Protein AF-A0A1X2FC64-F1 (afdb_monomer_lite)

pLDDT: mean 78.29, std 16.08, range [40.09, 93.38]

Radius of gyration: 17.04 Å; chains: 1; bounding box: 41×56×39 Å

Structure (mmCIF, N/CA/C/O backbone):
data_AF-A0A1X2FC64-F1
#
_entry.id   AF-A0A1X2FC64-F1
#
loop_
_atom_site.group_PDB
_atom_site.id
_atom_site.type_symbol
_atom_site.label_atom_id
_atom_site.label_alt_id
_atom_site.label_comp_id
_atom_site.label_asym_id
_atom_site.label_entity_id
_atom_site.label_seq_id
_atom_site.pdbx_PDB_ins_code
_atom_site.Cartn_x
_atom_site.Cartn_y
_atom_site.Cartn_z
_atom_site.occupancy
_atom_site.B_iso_or_equiv
_atom_site.auth_seq_id
_atom_site.auth_comp_id
_atom_site.auth_asym_id
_atom_site.auth_atom_id
_atom_site.pdbx_PDB_model_num
ATOM 1 N N . MET A 1 1 ? -20.699 -7.101 -11.962 1.00 44.00 1 MET A N 1
ATOM 2 C CA . MET A 1 1 ? -19.466 -7.124 -11.147 1.00 44.00 1 MET A CA 1
ATOM 3 C C . MET A 1 1 ? -19.806 -6.405 -9.855 1.00 44.00 1 MET A C 1
ATOM 5 O O . MET A 1 1 ? -20.139 -5.230 -9.964 1.00 44.00 1 MET A O 1
ATOM 9 N N . PRO A 1 2 ? -19.870 -7.059 -8.683 1.00 45.69 2 PRO A N 1
ATOM 10 C CA . PRO A 1 2 ? -20.062 -6.308 -7.448 1.00 45.69 2 PRO A CA 1
ATOM 11 C C . PRO A 1 2 ? -18.869 -5.359 -7.305 1.00 45.69 2 PRO A C 1
ATOM 13 O O . PRO A 1 2 ? -17.720 -5.794 -7.325 1.00 45.69 2 PRO A O 1
ATOM 16 N N . ALA A 1 3 ? -19.138 -4.057 -7.283 1.00 53.88 3 ALA A N 1
ATOM 17 C CA . ALA A 1 3 ? -18.114 -3.051 -7.071 1.00 53.88 3 ALA A CA 1
ATOM 18 C C . ALA A 1 3 ? -17.720 -3.117 -5.594 1.00 53.88 3 ALA A C 1
ATOM 20 O O . ALA A 1 3 ? -18.437 -2.603 -4.735 1.00 53.88 3 ALA A O 1
ATOM 21 N N . THR A 1 4 ? -16.623 -3.809 -5.285 1.00 64.62 4 THR A N 1
ATOM 22 C CA . THR A 1 4 ? -16.037 -3.767 -3.945 1.00 64.62 4 THR A CA 1
ATOM 23 C C . THR A 1 4 ? -15.739 -2.307 -3.624 1.00 64.62 4 THR A C 1
ATOM 25 O O . THR A 1 4 ? -14.934 -1.676 -4.309 1.00 64.62 4 THR A O 1
ATOM 28 N N . ARG A 1 5 ? -16.423 -1.744 -2.621 1.00 74.56 5 ARG A N 1
ATOM 29 C CA . ARG A 1 5 ? -16.160 -0.367 -2.195 1.00 74.56 5 ARG A CA 1
ATOM 30 C C . ARG A 1 5 ? -14.739 -0.297 -1.647 1.00 74.56 5 ARG A C 1
ATOM 32 O O . ARG A 1 5 ? -14.379 -1.060 -0.752 1.00 74.56 5 ARG A O 1
ATOM 39 N N . LEU A 1 6 ? -13.946 0.602 -2.218 1.00 82.69 6 LEU A N 1
ATOM 40 C CA . LEU A 1 6 ? -12.611 0.908 -1.728 1.00 82.69 6 LEU A CA 1
ATOM 41 C C . LEU A 1 6 ? -12.726 1.786 -0.483 1.00 82.69 6 LEU A C 1
ATOM 43 O O . LEU A 1 6 ? -13.660 2.575 -0.344 1.00 82.69 6 LEU A O 1
ATOM 47 N N . PHE A 1 7 ? -11.761 1.656 0.417 1.00 85.88 7 PHE A N 1
ATOM 48 C CA . PHE A 1 7 ? -11.638 2.554 1.550 1.00 85.88 7 PHE A CA 1
ATOM 49 C C . PHE A 1 7 ? -11.155 3.927 1.098 1.00 85.88 7 PHE A C 1
ATOM 51 O O . PHE A 1 7 ? -10.221 4.037 0.300 1.00 85.88 7 PHE A O 1
ATOM 58 N N . GLU A 1 8 ? -11.722 4.962 1.698 1.00 83.69 8 GLU A N 1
ATOM 59 C CA . GLU A 1 8 ? -11.294 6.345 1.530 1.00 83.69 8 GLU A CA 1
ATOM 60 C C . GLU A 1 8 ? -10.825 6.899 2.878 1.00 83.69 8 GLU A C 1
ATOM 62 O O . GLU A 1 8 ? -11.201 6.408 3.945 1.00 83.69 8 GLU A O 1
ATOM 67 N N . THR A 1 9 ? -9.955 7.903 2.832 1.00 83.25 9 THR A N 1
ATOM 68 C CA . THR A 1 9 ? -9.527 8.644 4.019 1.00 83.25 9 THR A CA 1
ATOM 69 C C . THR A 1 9 ? -9.316 10.106 3.660 1.00 83.25 9 THR A C 1
ATOM 71 O O . THR A 1 9 ? -8.823 10.421 2.574 1.00 83.25 9 THR A O 1
ATOM 74 N N . THR A 1 10 ? -9.691 10.986 4.582 1.00 81.12 10 THR A N 1
ATOM 75 C CA . THR A 1 10 ? -9.401 12.423 4.536 1.00 81.12 10 THR A CA 1
ATOM 76 C C . THR A 1 10 ? -8.062 12.760 5.191 1.00 81.12 10 THR A C 1
ATOM 78 O O . THR A 1 10 ? -7.572 13.877 5.032 1.00 81.12 10 THR A O 1
ATOM 81 N N . GLU A 1 11 ? -7.444 11.810 5.901 1.00 82.75 11 GLU A N 1
ATOM 82 C CA . GLU A 1 11 ? -6.135 12.010 6.518 1.00 82.75 11 GLU A C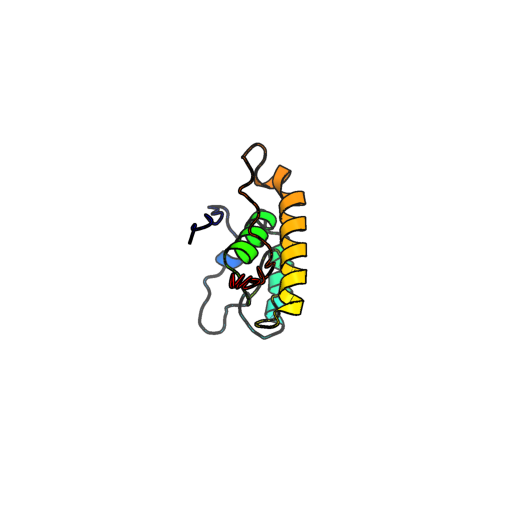A 1
ATOM 83 C C . GLU A 1 11 ? -5.036 12.176 5.457 1.00 82.75 11 GLU A C 1
ATOM 85 O O . GLU A 1 11 ? -5.057 11.507 4.413 1.00 82.75 11 GLU A O 1
ATOM 90 N N . PRO A 1 12 ? -4.036 13.036 5.716 1.00 82.38 12 PRO A N 1
ATOM 91 C CA . PRO A 1 12 ? -2.933 13.240 4.793 1.00 82.38 12 PRO A CA 1
ATOM 92 C C . PRO A 1 12 ? -2.135 11.944 4.620 1.00 82.38 12 PRO A C 1
ATOM 94 O O . PRO A 1 12 ? -1.555 11.402 5.562 1.00 82.38 12 PRO A O 1
ATOM 97 N N . ARG A 1 13 ? -2.077 11.452 3.381 1.00 87.69 13 ARG A N 1
ATOM 98 C CA . ARG A 1 13 ? -1.260 10.294 3.014 1.00 87.69 13 ARG A CA 1
ATOM 99 C C . ARG A 1 13 ? 0.059 10.772 2.419 1.00 87.69 13 ARG A C 1
ATOM 101 O O . ARG A 1 13 ? 0.041 11.683 1.589 1.00 87.69 13 ARG A O 1
ATOM 108 N N . PRO A 1 14 ? 1.190 10.120 2.728 1.00 86.94 14 PRO A N 1
ATOM 109 C CA . PRO A 1 14 ? 2.468 10.481 2.125 1.00 86.94 14 PRO A CA 1
ATOM 110 C C . PRO A 1 14 ? 2.441 10.426 0.591 1.00 86.94 14 PRO A C 1
ATOM 112 O O . PRO A 1 14 ? 3.069 11.249 -0.065 1.00 86.94 14 PRO A O 1
ATOM 115 N N . CYS A 1 15 ? 1.654 9.505 0.021 1.00 85.56 15 CYS A N 1
ATOM 116 C CA . CYS A 1 15 ? 1.492 9.368 -1.425 1.00 85.56 15 CYS A CA 1
ATOM 117 C C . CYS A 1 15 ? 0.661 10.463 -2.095 1.00 85.56 15 CYS A C 1
ATOM 119 O O . CYS A 1 15 ? 0.747 10.626 -3.306 1.00 85.56 15 CYS A O 1
ATOM 121 N N . THR A 1 16 ? -0.102 11.240 -1.327 1.00 83.25 16 THR A N 1
ATOM 122 C CA . THR A 1 16 ? -0.854 12.397 -1.835 1.00 83.25 16 THR A CA 1
ATOM 123 C C . THR A 1 16 ? -0.309 13.730 -1.337 1.00 83.25 16 THR A C 1
ATOM 125 O O . THR A 1 16 ? -0.798 14.775 -1.753 1.00 83.25 16 THR A O 1
ATOM 128 N N . ALA A 1 17 ? 0.685 13.711 -0.442 1.00 79.31 17 ALA A N 1
ATOM 129 C CA . ALA A 1 17 ? 1.298 14.912 0.118 1.00 79.31 17 ALA A CA 1
ATOM 130 C C . ALA A 1 17 ? 2.046 15.730 -0.946 1.00 79.31 17 ALA A C 1
ATOM 132 O O . ALA A 1 17 ? 2.090 16.956 -0.876 1.00 79.31 17 ALA A O 1
ATOM 133 N N . THR A 1 18 ? 2.603 15.062 -1.956 1.00 70.56 18 THR A N 1
ATOM 134 C CA . THR A 1 18 ? 3.222 15.705 -3.117 1.00 70.56 18 THR A CA 1
ATOM 135 C C . THR A 1 18 ? 2.345 15.453 -4.335 1.00 70.56 18 THR A C 1
ATOM 137 O O . THR A 1 18 ? 2.006 14.306 -4.615 1.00 70.56 18 THR A O 1
ATOM 140 N N . LYS A 1 19 ? 1.965 16.512 -5.062 1.00 68.00 19 LYS A N 1
ATOM 141 C CA . LYS A 1 19 ? 1.218 16.353 -6.315 1.00 68.00 19 LYS A CA 1
ATOM 142 C C . LYS A 1 19 ? 2.112 15.639 -7.339 1.00 68.00 19 LYS A C 1
ATOM 144 O O . LYS A 1 19 ? 3.176 16.180 -7.652 1.00 68.00 19 LYS A O 1
ATOM 149 N N . PRO A 1 20 ? 1.711 14.466 -7.860 1.00 66.12 20 PRO A N 1
ATOM 150 C CA . PRO A 1 20 ? 2.464 13.809 -8.915 1.00 66.12 20 PRO A CA 1
ATOM 151 C C . PRO A 1 20 ? 2.455 14.692 -10.167 1.00 66.12 20 PRO A C 1
ATOM 153 O O . PRO A 1 20 ? 1.428 15.255 -10.549 1.00 66.12 20 PRO A O 1
ATOM 156 N N . GLY A 1 21 ? 3.625 14.833 -10.782 1.00 64.00 21 GLY A N 1
ATOM 157 C CA . GLY A 1 21 ? 3.824 15.509 -12.060 1.00 64.00 21 GLY A CA 1
ATOM 158 C C . GLY A 1 21 ? 4.641 14.623 -13.004 1.00 64.00 21 GLY A C 1
ATOM 159 O O . GLY A 1 21 ? 5.197 13.615 -12.554 1.00 64.00 21 GLY A O 1
ATOM 160 N N . PRO A 1 22 ? 4.742 14.973 -14.298 1.00 61.28 22 PRO A N 1
ATOM 161 C CA . PRO A 1 22 ? 5.543 14.216 -15.256 1.00 61.28 22 PRO A CA 1
ATOM 162 C C . PRO A 1 22 ? 6.983 14.057 -14.744 1.00 61.28 22 PRO A C 1
ATOM 164 O O . PRO A 1 22 ? 7.684 15.045 -14.545 1.00 61.28 22 PRO A O 1
ATOM 167 N N . GLY A 1 23 ? 7.409 12.819 -14.477 1.00 65.25 23 GLY A N 1
ATOM 168 C CA . GLY A 1 23 ? 8.757 12.512 -13.979 1.00 65.25 23 GLY A CA 1
ATOM 169 C C . GLY A 1 23 ? 9.006 12.750 -12.481 1.00 65.25 23 GLY A C 1
ATOM 170 O O . GLY A 1 23 ? 10.135 12.571 -12.038 1.00 65.25 23 GLY A O 1
ATOM 171 N N . ASN A 1 24 ? 7.990 13.114 -11.690 1.00 71.25 24 ASN A N 1
ATOM 172 C CA . ASN A 1 24 ? 8.112 13.329 -10.239 1.00 71.25 24 ASN A CA 1
ATOM 173 C C . ASN A 1 24 ? 7.117 12.482 -9.424 1.00 71.25 24 ASN A C 1
ATOM 175 O O . ASN A 1 24 ? 6.686 12.882 -8.345 1.00 71.25 24 ASN A O 1
ATOM 179 N N . ASP A 1 25 ? 6.707 11.327 -9.952 1.00 82.31 25 ASP A N 1
ATOM 180 C CA . ASP A 1 25 ? 5.864 10.378 -9.224 1.00 82.31 25 ASP A CA 1
ATOM 181 C C . ASP A 1 25 ? 6.699 9.197 -8.699 1.00 82.31 25 ASP A C 1
ATOM 183 O O . ASP A 1 25 ? 6.819 8.168 -9.373 1.00 82.31 25 ASP A O 1
ATOM 187 N N . PRO A 1 26 ? 7.287 9.302 -7.493 1.00 83.62 26 PRO A N 1
ATOM 188 C CA . PRO A 1 26 ? 8.113 8.234 -6.937 1.00 83.62 26 PRO A CA 1
ATOM 189 C C . PRO A 1 26 ? 7.302 6.983 -6.565 1.00 83.62 26 PRO A C 1
ATOM 191 O O . PRO A 1 26 ? 7.887 5.945 -6.259 1.00 83.62 26 PRO A O 1
ATOM 194 N N . TRP A 1 27 ? 5.967 7.056 -6.566 1.00 86.38 27 TRP A N 1
ATOM 195 C CA . TRP A 1 27 ? 5.086 5.950 -6.190 1.00 86.38 27 TRP A CA 1
ATOM 196 C C . TRP A 1 27 ? 4.837 4.998 -7.354 1.00 86.38 27 TRP A C 1
ATOM 198 O O . TRP A 1 27 ? 4.639 3.810 -7.112 1.00 86.38 27 TRP A O 1
ATOM 208 N N . PHE A 1 28 ? 4.896 5.497 -8.591 1.00 86.31 28 PHE A N 1
ATOM 209 C CA . PHE A 1 28 ? 4.688 4.722 -9.821 1.00 86.31 28 PHE A CA 1
ATOM 210 C C . PHE A 1 28 ? 5.915 4.676 -10.745 1.00 86.31 28 PHE A C 1
ATOM 212 O O . PHE A 1 28 ? 5.853 4.091 -11.825 1.00 86.31 28 PHE A O 1
ATOM 219 N N . SER A 1 29 ? 7.046 5.247 -10.326 1.00 81.81 29 SER A N 1
ATOM 220 C CA .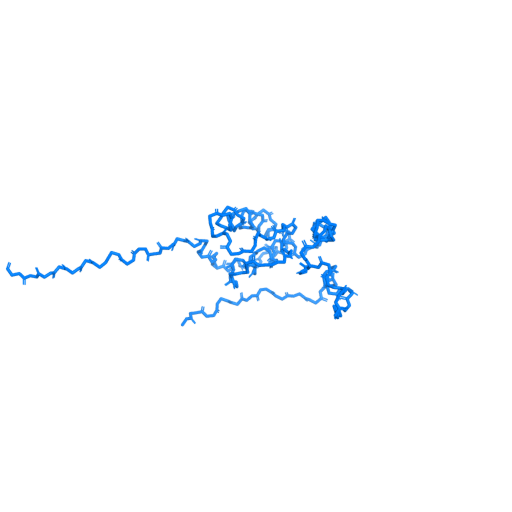 SER A 1 29 ? 8.290 5.193 -11.096 1.00 81.81 29 SER A CA 1
ATOM 221 C C . SER A 1 29 ? 8.935 3.799 -11.097 1.00 81.81 29 SER A C 1
ATOM 223 O O . SER A 1 29 ? 8.807 3.014 -10.154 1.00 81.81 29 SER A O 1
ATOM 225 N N . ASN A 1 30 ? 9.674 3.498 -12.168 1.00 79.50 30 ASN A N 1
ATOM 226 C CA . ASN A 1 30 ? 10.395 2.229 -12.345 1.00 79.50 30 ASN A CA 1
ATOM 227 C C . ASN A 1 30 ? 11.818 2.232 -11.758 1.00 79.50 30 ASN A C 1
ATOM 229 O O . ASN A 1 30 ? 12.492 1.201 -11.771 1.00 79.50 30 ASN A O 1
ATOM 233 N N . ASP A 1 31 ? 12.287 3.373 -11.258 1.00 82.50 31 ASP A N 1
ATOM 234 C CA . ASP A 1 31 ? 13.616 3.546 -10.681 1.00 82.50 31 ASP A CA 1
ATOM 235 C C . ASP A 1 31 ? 13.641 3.208 -9.174 1.00 82.50 31 ASP A C 1
ATOM 237 O O . ASP A 1 31 ? 12.655 2.762 -8.582 1.00 82.50 31 ASP A O 1
ATOM 241 N N . ARG A 1 32 ? 14.791 3.417 -8.518 1.00 81.31 32 ARG A N 1
ATOM 242 C CA . ARG A 1 32 ? 14.950 3.137 -7.078 1.00 81.31 32 ARG A CA 1
ATOM 243 C C . ARG A 1 32 ? 14.135 4.075 -6.178 1.00 81.31 32 ARG A C 1
ATOM 245 O O . ARG A 1 32 ? 14.019 3.802 -4.980 1.00 81.31 32 ARG A O 1
ATOM 252 N N . SER A 1 33 ? 13.542 5.148 -6.711 1.00 84.12 33 SER A N 1
ATOM 253 C CA . SER A 1 33 ? 12.657 6.035 -5.946 1.00 84.12 33 SER A CA 1
ATOM 254 C C . SER A 1 33 ? 11.485 5.282 -5.300 1.00 84.12 33 SER A C 1
ATOM 256 O O . SER A 1 33 ? 11.143 5.574 -4.151 1.00 84.12 33 SER A O 1
ATOM 258 N N . ARG A 1 34 ? 10.975 4.222 -5.945 1.00 86.75 34 ARG A N 1
ATOM 259 C CA . ARG A 1 34 ? 9.878 3.388 -5.422 1.00 86.75 34 ARG A CA 1
ATOM 260 C C . ARG A 1 34 ? 10.218 2.660 -4.122 1.00 86.75 34 ARG A C 1
ATOM 262 O O . ARG A 1 34 ? 9.357 2.471 -3.270 1.00 86.75 34 ARG A O 1
ATOM 269 N N . GLU A 1 35 ? 11.482 2.294 -3.907 1.00 88.44 35 GLU A N 1
ATOM 270 C CA . GLU A 1 35 ? 11.925 1.655 -2.657 1.00 88.44 35 GLU A CA 1
ATOM 271 C C . GLU A 1 35 ? 11.967 2.653 -1.496 1.00 88.44 35 GLU A C 1
ATOM 273 O O . GLU A 1 35 ? 11.725 2.302 -0.336 1.00 88.44 35 GLU A O 1
ATOM 278 N N . ARG A 1 36 ? 12.291 3.917 -1.794 1.00 88.56 36 ARG A N 1
ATOM 279 C CA . ARG A 1 36 ? 12.197 5.010 -0.822 1.00 88.56 36 ARG A CA 1
ATOM 280 C C . ARG A 1 36 ? 10.730 5.324 -0.536 1.00 88.56 36 ARG A C 1
ATOM 282 O O . ARG A 1 36 ? 10.361 5.416 0.631 1.00 88.56 36 ARG A O 1
ATOM 289 N N . ALA A 1 37 ? 9.897 5.401 -1.570 1.00 90.06 37 ALA A N 1
ATOM 290 C CA . ALA A 1 37 ? 8.459 5.596 -1.438 1.00 90.06 37 ALA A CA 1
ATOM 291 C C . ALA A 1 37 ? 7.811 4.482 -0.596 1.00 90.06 37 ALA A C 1
ATOM 293 O O . ALA A 1 37 ? 7.055 4.775 0.323 1.00 90.06 37 ALA A O 1
ATOM 294 N N . ALA A 1 38 ? 8.187 3.215 -0.796 1.00 91.44 38 ALA A N 1
ATOM 295 C CA . ALA A 1 38 ? 7.715 2.093 0.019 1.00 91.44 38 ALA A CA 1
ATOM 296 C C . ALA A 1 38 ? 8.083 2.230 1.501 1.00 91.44 38 ALA A C 1
ATOM 298 O O . ALA A 1 38 ? 7.252 1.963 2.367 1.00 91.44 38 ALA A O 1
ATOM 299 N N . ARG A 1 39 ? 9.295 2.705 1.813 1.00 91.56 39 ARG A N 1
ATOM 300 C CA . ARG A 1 39 ? 9.694 3.004 3.199 1.00 91.56 39 ARG A CA 1
ATOM 301 C C . ARG A 1 39 ? 8.854 4.119 3.814 1.00 91.56 39 ARG A C 1
ATOM 303 O O . ARG A 1 39 ? 8.443 3.988 4.958 1.00 91.56 39 ARG A O 1
ATOM 310 N N . ILE A 1 40 ? 8.559 5.168 3.052 1.00 90.75 40 ILE A N 1
ATOM 311 C CA . ILE A 1 40 ? 7.686 6.260 3.503 1.00 90.75 40 ILE A CA 1
ATOM 312 C C . ILE A 1 40 ? 6.242 5.759 3.668 1.00 90.75 40 ILE A C 1
ATOM 314 O O . ILE A 1 40 ? 5.581 6.084 4.644 1.00 90.75 40 ILE A O 1
ATOM 318 N N . CYS A 1 41 ? 5.750 4.910 2.766 1.00 92.06 41 CYS A N 1
ATOM 319 C CA . CYS A 1 41 ? 4.413 4.318 2.847 1.00 92.06 41 CYS A CA 1
ATOM 320 C C . CYS A 1 41 ? 4.193 3.567 4.170 1.00 92.06 41 CYS A C 1
ATOM 322 O O . CYS A 1 41 ? 3.093 3.598 4.719 1.00 92.06 41 CYS A O 1
ATOM 324 N N . LYS A 1 42 ? 5.250 2.943 4.714 1.00 91.19 42 LYS A N 1
ATOM 325 C CA . LYS A 1 42 ? 5.197 2.198 5.979 1.00 91.19 42 LYS A CA 1
ATOM 326 C C . LYS A 1 42 ? 4.832 3.046 7.198 1.00 91.19 42 LYS A C 1
ATOM 328 O O . LYS A 1 42 ? 4.382 2.486 8.190 1.00 91.19 42 LYS A O 1
ATOM 333 N N . THR A 1 43 ? 4.998 4.367 7.133 1.00 89.94 43 THR A N 1
ATOM 334 C CA . THR A 1 43 ? 4.625 5.279 8.226 1.00 89.94 43 THR A CA 1
ATOM 335 C C . THR A 1 43 ? 3.174 5.756 8.135 1.00 89.94 43 THR A C 1
ATOM 337 O O . THR A 1 43 ? 2.709 6.476 9.015 1.00 89.94 43 THR A O 1
ATOM 340 N N . CYS A 1 44 ? 2.441 5.375 7.084 1.00 90.62 44 CYS A N 1
ATOM 341 C CA . CYS A 1 44 ? 1.077 5.836 6.867 1.00 90.62 44 CYS A CA 1
ATOM 342 C C . CYS A 1 44 ? 0.088 5.143 7.827 1.00 90.62 44 CYS A C 1
ATOM 344 O O . CYS A 1 44 ? 0.067 3.913 7.891 1.00 90.62 44 CYS A O 1
ATOM 346 N N . PRO A 1 45 ? -0.804 5.885 8.511 1.00 89.00 45 PRO A N 1
ATOM 347 C CA . PRO A 1 45 ? -1.840 5.285 9.358 1.00 89.00 45 PRO A CA 1
ATOM 348 C C . PRO A 1 45 ? -2.911 4.519 8.559 1.00 89.00 45 PRO A C 1
ATOM 350 O O . PRO A 1 45 ? -3.650 3.726 9.133 1.00 89.00 45 PRO A O 1
ATOM 353 N N . PHE A 1 46 ? -2.976 4.722 7.239 1.00 90.56 46 PHE A N 1
ATOM 354 C CA . PHE A 1 46 ? -3.911 4.083 6.304 1.00 90.56 46 PHE A CA 1
ATOM 355 C C . PHE A 1 46 ? -3.316 2.836 5.616 1.00 90.56 46 PHE A C 1
ATOM 357 O O . PHE A 1 46 ? -3.777 2.413 4.556 1.00 90.56 46 PHE A O 1
ATOM 364 N N . ILE A 1 47 ? -2.235 2.269 6.154 1.00 92.81 47 ILE A N 1
ATOM 365 C CA . ILE A 1 47 ? -1.456 1.239 5.461 1.00 92.81 47 ILE A CA 1
ATOM 366 C C . ILE A 1 47 ? -2.232 -0.066 5.240 1.00 92.81 47 ILE A C 1
ATOM 368 O O . ILE A 1 47 ? -2.151 -0.635 4.150 1.00 92.81 47 ILE A O 1
ATOM 372 N N . GLY A 1 48 ? -3.026 -0.508 6.218 1.00 90.88 48 GLY A N 1
ATOM 373 C CA . GLY A 1 48 ? -3.844 -1.714 6.114 1.00 90.88 48 GLY A CA 1
ATOM 374 C C . GLY A 1 48 ? -4.951 -1.542 5.078 1.00 90.88 48 GLY A C 1
ATOM 375 O O . GLY A 1 48 ? -5.047 -2.321 4.129 1.00 90.88 48 GLY A O 1
ATOM 376 N N . ARG A 1 49 ? -5.758 -0.483 5.206 1.00 91.44 49 ARG A N 1
ATOM 377 C CA . ARG A 1 49 ? -6.829 -0.157 4.243 1.00 91.44 49 ARG A CA 1
ATOM 378 C C . ARG A 1 49 ? -6.296 0.079 2.823 1.00 91.44 49 ARG A C 1
ATOM 380 O O . ARG A 1 49 ? -6.943 -0.299 1.848 1.00 91.44 49 ARG A O 1
ATOM 387 N N . CYS A 1 50 ? -5.094 0.643 2.684 1.00 92.00 50 CYS A N 1
ATOM 388 C CA . CYS A 1 50 ? -4.419 0.786 1.393 1.00 92.00 50 CYS A CA 1
ATOM 389 C C . CYS A 1 50 ? -4.066 -0.569 0.764 1.00 92.00 50 CYS A C 1
ATOM 391 O O . CYS A 1 50 ? -4.278 -0.746 -0.436 1.00 92.00 50 CYS A O 1
ATOM 393 N N . GLY A 1 51 ? -3.568 -1.519 1.562 1.00 91.19 51 GLY A N 1
ATOM 394 C CA . GLY A 1 51 ? -3.301 -2.888 1.119 1.00 91.19 51 GLY A CA 1
ATOM 395 C C . GLY A 1 51 ? -4.564 -3.584 0.615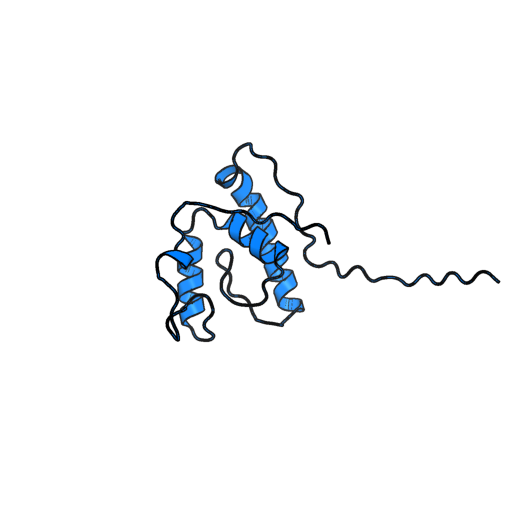 1.00 91.19 51 GLY A C 1
ATOM 396 O O . GLY A 1 51 ? -4.571 -4.110 -0.497 1.00 91.19 51 GLY A O 1
ATOM 397 N N . TYR A 1 52 ? -5.666 -3.481 1.363 1.00 90.38 52 TYR A N 1
ATOM 398 C CA . TYR A 1 52 ? -6.975 -3.976 0.925 1.00 90.38 52 TYR A CA 1
ATOM 399 C C . TYR A 1 52 ? -7.392 -3.377 -0.427 1.00 90.38 52 TYR A C 1
ATOM 401 O O . TYR A 1 52 ? -7.786 -4.106 -1.338 1.00 90.38 52 TYR A O 1
ATOM 409 N N . ASN A 1 53 ? -7.258 -2.055 -0.592 1.00 90.44 53 ASN A N 1
ATOM 410 C CA . ASN A 1 53 ? -7.610 -1.384 -1.843 1.00 90.44 53 ASN A CA 1
ATOM 411 C C . ASN A 1 53 ? -6.777 -1.883 -3.028 1.00 90.44 53 ASN A C 1
ATOM 413 O O . ASN A 1 53 ? -7.310 -2.022 -4.129 1.00 90.44 53 ASN A O 1
ATOM 417 N N . ALA A 1 54 ? -5.491 -2.173 -2.818 1.00 91.44 54 ALA A N 1
ATOM 418 C CA . ALA A 1 54 ? -4.624 -2.719 -3.857 1.00 91.44 54 ALA A CA 1
ATOM 419 C C . ALA A 1 54 ? -5.102 -4.098 -4.335 1.00 91.44 54 ALA A C 1
ATOM 421 O O . ALA A 1 54 ? -5.144 -4.351 -5.538 1.00 91.44 54 ALA A O 1
ATOM 422 N N . VAL A 1 55 ? -5.524 -4.964 -3.407 1.00 89.88 55 VAL A N 1
ATOM 423 C CA . VAL A 1 55 ? -6.069 -6.291 -3.738 1.00 89.88 55 VAL A CA 1
ATOM 424 C C . VAL A 1 55 ? -7.431 -6.157 -4.424 1.00 89.88 55 VAL A C 1
ATOM 426 O O . VAL A 1 55 ? -7.660 -6.759 -5.472 1.00 89.88 55 VAL A O 1
ATOM 429 N N . ALA A 1 56 ? -8.322 -5.318 -3.887 1.00 88.00 56 ALA A N 1
ATOM 430 C CA . ALA A 1 56 ? -9.664 -5.101 -4.430 1.00 88.00 56 ALA A CA 1
ATOM 431 C C . ALA A 1 56 ? -9.646 -4.498 -5.846 1.00 88.00 56 ALA A C 1
ATOM 433 O O . ALA A 1 56 ? -10.444 -4.893 -6.695 1.00 88.00 56 ALA A O 1
ATOM 434 N N . SER A 1 57 ? -8.722 -3.571 -6.116 1.00 86.81 57 SER A N 1
ATOM 435 C CA . SER A 1 57 ? -8.542 -2.947 -7.437 1.00 86.81 57 SER A CA 1
ATOM 436 C C . SER A 1 57 ? -7.657 -3.755 -8.390 1.00 86.81 57 SER A C 1
ATOM 438 O O . SER A 1 57 ? -7.542 -3.386 -9.558 1.00 86.81 57 SER A O 1
ATOM 440 N N . ARG A 1 58 ? -7.049 -4.854 -7.920 1.00 87.06 58 ARG A N 1
ATOM 441 C CA . ARG A 1 58 ? -6.048 -5.641 -8.659 1.00 87.06 58 ARG A CA 1
ATOM 442 C C . ARG A 1 58 ? -4.900 -4.783 -9.186 1.00 87.06 58 ARG A C 1
ATOM 444 O O . ARG A 1 58 ? -4.498 -4.900 -10.343 1.00 87.06 58 ARG A O 1
ATOM 451 N N . ALA A 1 59 ? -4.369 -3.913 -8.332 1.00 89.31 59 ALA A N 1
ATOM 452 C CA . ALA A 1 59 ? -3.211 -3.106 -8.679 1.00 89.31 59 ALA A CA 1
ATOM 453 C C . ALA A 1 59 ? -2.036 -4.020 -9.058 1.00 89.31 59 ALA A C 1
ATOM 455 O O . ALA A 1 59 ? -1.726 -4.962 -8.330 1.00 89.31 59 ALA A O 1
ATOM 456 N N . THR A 1 60 ? -1.387 -3.757 -10.191 1.00 90.69 60 THR A N 1
ATOM 457 C CA . THR A 1 60 ? -0.198 -4.503 -10.642 1.00 90.69 60 THR A CA 1
ATOM 458 C C . THR A 1 60 ? 1.077 -3.666 -10.577 1.00 90.69 60 THR A C 1
ATOM 460 O O . THR A 1 60 ? 2.173 -4.214 -10.623 1.00 90.69 60 THR A O 1
ATOM 463 N N . HIS A 1 61 ? 0.948 -2.347 -10.415 1.00 89.94 61 HIS A N 1
ATOM 464 C CA . HIS A 1 61 ? 2.048 -1.388 -10.454 1.00 89.94 61 HIS A CA 1
ATOM 465 C C . HIS A 1 61 ? 1.997 -0.410 -9.276 1.00 89.94 61 HIS A C 1
ATOM 467 O O . HIS A 1 61 ? 0.945 -0.170 -8.678 1.00 89.94 61 HIS A O 1
ATOM 473 N N . GLY A 1 62 ? 3.154 0.183 -8.990 1.00 90.12 62 GLY A N 1
ATOM 474 C CA . GLY A 1 62 ? 3.331 1.217 -7.979 1.00 90.12 62 GLY A CA 1
ATOM 475 C C . GLY A 1 62 ? 3.613 0.685 -6.575 1.00 90.12 62 GLY A C 1
ATOM 476 O O . GLY A 1 62 ? 4.019 -0.463 -6.385 1.00 90.12 62 GLY A O 1
ATOM 477 N N . VAL A 1 63 ? 3.430 1.545 -5.578 1.00 92.56 63 VAL A N 1
ATOM 478 C CA . VAL A 1 63 ? 3.678 1.240 -4.166 1.00 92.56 63 VAL A CA 1
ATOM 479 C C . VAL A 1 63 ? 2.366 1.254 -3.395 1.00 92.56 63 VAL A C 1
ATOM 481 O O . VAL A 1 63 ? 1.708 2.288 -3.308 1.00 92.56 63 VAL A O 1
ATOM 484 N N . TRP A 1 64 ? 2.028 0.126 -2.772 1.00 93.38 64 TRP A N 1
ATOM 485 C CA . TRP A 1 64 ? 0.803 -0.031 -1.986 1.00 93.38 64 TRP A CA 1
ATOM 486 C C . TRP A 1 64 ? 1.095 -0.738 -0.670 1.00 93.38 64 TRP A C 1
ATOM 488 O O . TRP A 1 64 ? 1.874 -1.687 -0.642 1.00 93.38 64 TRP A O 1
ATOM 498 N N . GLY A 1 65 ? 0.497 -0.274 0.430 1.00 92.56 65 GLY A N 1
ATOM 499 C CA . GLY A 1 65 ? 0.652 -0.905 1.749 1.00 92.56 65 GLY A CA 1
ATOM 500 C C . GLY A 1 65 ? 2.105 -1.049 2.239 1.00 92.56 65 GLY A C 1
ATOM 501 O O . GLY A 1 65 ? 2.392 -1.879 3.095 1.00 92.56 65 GLY A O 1
ATOM 502 N N . GLY A 1 66 ? 3.052 -0.271 1.703 1.00 92.50 66 GLY A N 1
ATOM 503 C CA . GLY A 1 66 ? 4.482 -0.420 2.005 1.00 92.50 66 GLY A CA 1
ATOM 504 C C . GLY A 1 66 ? 5.232 -1.442 1.151 1.00 92.50 66 GLY A C 1
ATOM 505 O O . GLY A 1 66 ? 6.396 -1.725 1.447 1.00 92.50 66 GLY A O 1
ATOM 506 N N . VAL A 1 67 ? 4.603 -1.970 0.099 1.00 92.75 67 VAL A N 1
ATOM 507 C CA . VAL A 1 67 ? 5.162 -2.969 -0.818 1.00 92.75 67 VAL A CA 1
ATOM 508 C C . VAL A 1 67 ? 5.263 -2.399 -2.232 1.00 92.75 67 VAL A C 1
ATOM 510 O O . VAL A 1 67 ? 4.354 -1.724 -2.713 1.00 92.75 67 VAL A O 1
ATOM 513 N N . VAL A 1 68 ? 6.385 -2.674 -2.899 1.00 92.25 68 VAL A N 1
ATOM 514 C CA . VAL A 1 68 ? 6.599 -2.337 -4.312 1.00 92.25 68 VAL A CA 1
ATOM 515 C C . VAL A 1 68 ? 6.018 -3.445 -5.176 1.00 92.25 68 VAL A C 1
ATOM 517 O O . VAL A 1 68 ? 6.372 -4.614 -5.012 1.00 92.25 68 VAL A O 1
ATOM 520 N N . PHE A 1 69 ? 5.166 -3.078 -6.123 1.00 91.94 69 PHE A N 1
ATOM 521 C CA . PHE A 1 69 ? 4.547 -4.035 -7.019 1.00 91.94 69 PHE A CA 1
ATOM 522 C C . PHE A 1 69 ? 5.466 -4.384 -8.203 1.00 91.94 69 PHE A C 1
ATOM 524 O O . PHE A 1 69 ? 6.134 -3.506 -8.755 1.00 91.94 69 PHE A O 1
ATOM 531 N N . PRO A 1 70 ? 5.519 -5.665 -8.612 1.00 87.56 70 PRO A N 1
ATOM 532 C CA . PRO A 1 70 ? 6.453 -6.163 -9.617 1.00 87.56 70 PRO A CA 1
ATOM 533 C C . PRO A 1 70 ? 5.992 -5.961 -11.071 1.00 87.56 70 PRO A C 1
ATOM 535 O O . PRO A 1 70 ? 6.665 -6.470 -11.972 1.00 87.56 70 PRO A O 1
ATOM 538 N N . GLY A 1 71 ? 4.870 -5.275 -11.311 1.00 86.06 71 GLY A N 1
ATOM 539 C CA . GLY A 1 71 ? 4.217 -5.209 -12.618 1.00 86.06 71 GLY A CA 1
ATOM 540 C C . GLY A 1 71 ? 3.390 -6.464 -12.892 1.00 86.06 71 GLY A C 1
ATOM 541 O O . GLY A 1 71 ? 2.892 -7.111 -11.971 1.00 86.06 71 GLY A O 1
ATOM 542 N N . ASP A 1 72 ? 3.315 -6.875 -14.155 1.00 82.31 72 ASP A N 1
ATOM 543 C CA . ASP A 1 72 ? 2.443 -7.964 -14.633 1.00 82.31 72 ASP A CA 1
ATOM 544 C C . ASP A 1 72 ? 2.912 -9.391 -14.265 1.00 82.31 72 ASP A C 1
ATOM 546 O O . ASP A 1 72 ? 2.541 -10.388 -14.890 1.00 82.31 72 ASP A O 1
ATOM 550 N N . LYS A 1 73 ? 3.729 -9.534 -13.216 1.00 82.75 73 LYS A N 1
ATOM 551 C CA . LYS A 1 73 ? 4.224 -10.828 -12.727 1.00 82.75 73 LYS A CA 1
ATOM 552 C C . LYS A 1 73 ? 3.205 -11.478 -11.791 1.00 82.75 73 LYS A C 1
ATOM 554 O O .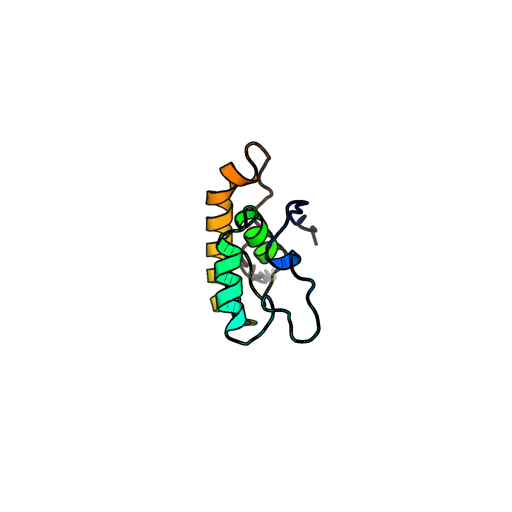 LYS A 1 73 ? 3.374 -11.451 -10.572 1.00 82.75 73 LYS A O 1
ATOM 559 N N . ALA A 1 74 ? 2.181 -12.112 -12.364 1.00 81.06 74 ALA A N 1
ATOM 560 C CA . ALA A 1 74 ? 1.055 -12.714 -11.636 1.00 81.06 74 ALA A CA 1
ATOM 561 C C . ALA A 1 74 ? 1.465 -13.576 -10.422 1.00 81.06 74 ALA A C 1
ATOM 563 O O . ALA A 1 74 ? 0.973 -13.363 -9.320 1.00 81.06 74 ALA A O 1
ATOM 564 N N . ALA A 1 75 ? 2.432 -14.489 -10.575 1.00 81.31 75 ALA A N 1
ATOM 565 C CA . ALA A 1 75 ? 2.866 -15.360 -9.475 1.00 81.31 75 ALA A CA 1
ATOM 566 C C . ALA A 1 75 ? 3.501 -14.602 -8.289 1.00 81.31 75 ALA A C 1
ATOM 568 O O . ALA A 1 75 ? 3.421 -15.053 -7.147 1.00 81.31 75 ALA A O 1
ATOM 569 N N . ALA A 1 76 ? 4.147 -13.462 -8.550 1.00 85.94 76 ALA A N 1
ATOM 570 C CA . ALA A 1 76 ? 4.688 -12.602 -7.502 1.00 85.94 76 ALA A CA 1
ATOM 571 C C . ALA A 1 76 ? 3.587 -11.736 -6.868 1.00 85.94 76 ALA A C 1
ATOM 573 O O . ALA A 1 76 ? 3.616 -11.514 -5.659 1.00 85.94 76 ALA A O 1
ATOM 574 N N . LEU A 1 77 ? 2.602 -11.303 -7.663 1.00 87.69 77 LEU A N 1
ATOM 575 C CA . LEU A 1 77 ? 1.451 -10.533 -7.191 1.00 87.69 77 LEU A CA 1
ATOM 576 C C . LEU A 1 77 ? 0.595 -11.314 -6.193 1.00 87.69 77 LEU A C 1
ATOM 578 O O . LEU A 1 77 ? 0.238 -10.746 -5.171 1.00 87.69 77 LEU A O 1
ATOM 582 N N . GLU A 1 78 ? 0.335 -12.605 -6.419 1.00 87.38 78 GLU A N 1
ATOM 583 C CA . GLU A 1 78 ? -0.458 -13.422 -5.479 1.00 87.38 78 GLU A CA 1
ATOM 584 C C . GLU A 1 78 ? 0.131 -13.420 -4.063 1.00 87.38 78 GLU A C 1
ATOM 586 O O . GLU A 1 78 ? -0.580 -13.233 -3.076 1.00 87.38 78 GLU A O 1
ATOM 591 N N . LYS A 1 79 ? 1.457 -13.569 -3.960 1.00 89.06 79 LYS A N 1
ATOM 592 C CA . LYS A 1 79 ? 2.161 -13.538 -2.671 1.00 89.06 79 LYS A CA 1
ATOM 593 C C . LYS A 1 79 ? 2.058 -12.166 -2.010 1.00 89.06 79 LYS A C 1
ATOM 595 O O . LYS A 1 79 ? 1.882 -12.081 -0.799 1.00 89.06 79 LYS A O 1
ATOM 600 N N . ILE A 1 80 ? 2.151 -11.102 -2.807 1.00 91.75 80 ILE A N 1
ATOM 601 C CA . ILE A 1 80 ? 2.011 -9.725 -2.327 1.00 91.75 80 ILE A CA 1
ATOM 602 C C . ILE A 1 80 ? 0.580 -9.469 -1.854 1.00 91.75 80 ILE A C 1
ATOM 604 O O . ILE A 1 80 ? 0.396 -8.887 -0.791 1.00 91.75 80 ILE A O 1
ATOM 608 N N . TYR A 1 81 ? -0.432 -9.927 -2.589 1.00 90.50 81 TYR A N 1
ATOM 609 C CA . TYR A 1 81 ? -1.826 -9.780 -2.184 1.00 90.50 81 TYR A CA 1
ATOM 610 C C . TYR A 1 81 ? -2.114 -10.500 -0.873 1.00 90.50 81 TYR A C 1
ATOM 612 O O . TYR A 1 81 ? -2.694 -9.883 0.014 1.00 90.50 81 TYR A O 1
ATOM 620 N N . ALA A 1 82 ? -1.655 -11.744 -0.713 1.00 89.81 82 ALA A N 1
ATOM 621 C CA . ALA A 1 82 ? -1.783 -12.465 0.553 1.00 89.81 82 ALA A CA 1
ATOM 622 C C . ALA A 1 82 ? -1.151 -11.674 1.713 1.00 89.81 82 ALA A C 1
ATOM 624 O O . ALA A 1 82 ? -1.829 -11.375 2.691 1.00 89.81 82 ALA A O 1
ATOM 625 N N . GLN A 1 83 ? 0.092 -11.208 1.536 1.00 92.25 83 GLN A N 1
ATOM 626 C CA . GLN A 1 83 ? 0.790 -10.396 2.536 1.00 92.25 83 GLN A CA 1
ATOM 627 C C . GLN A 1 83 ? 0.028 -9.106 2.893 1.00 92.25 83 GLN A C 1
ATOM 629 O O . GLN A 1 83 ? -0.008 -8.706 4.057 1.00 92.25 83 GLN A O 1
ATOM 634 N N . LEU A 1 84 ? -0.567 -8.429 1.906 1.00 91.62 84 LEU A N 1
ATOM 635 C CA . LEU A 1 84 ? -1.335 -7.202 2.131 1.00 91.62 84 LEU A CA 1
ATOM 636 C C . LEU A 1 84 ? -2.653 -7.462 2.866 1.00 91.62 84 LEU A C 1
ATOM 638 O O . LEU A 1 84 ? -3.072 -6.616 3.657 1.00 91.62 84 LEU A O 1
ATOM 642 N N . LEU A 1 85 ? -3.301 -8.605 2.626 1.00 89.81 85 LEU A N 1
ATOM 643 C CA . LEU A 1 85 ? -4.498 -8.999 3.370 1.00 89.81 85 LEU A CA 1
ATOM 644 C C . LEU A 1 85 ? -4.155 -9.345 4.823 1.00 89.81 85 LEU A C 1
ATOM 646 O O . LEU A 1 85 ? -4.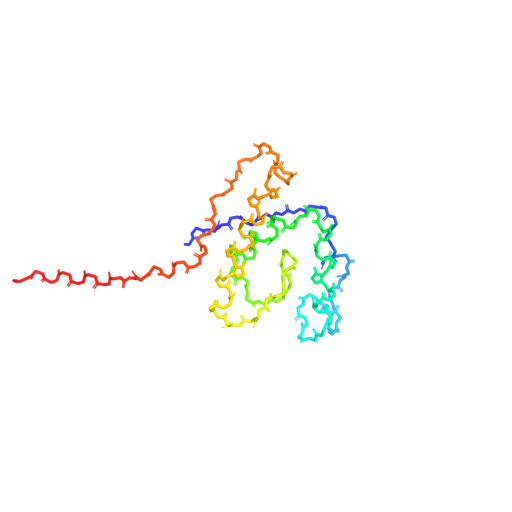809 -8.814 5.717 1.00 89.81 85 LEU A O 1
ATOM 650 N N . ASP A 1 86 ? -3.087 -10.110 5.068 1.00 90.44 86 ASP A N 1
ATOM 651 C CA . ASP A 1 86 ? -2.605 -10.394 6.431 1.00 90.44 86 ASP A CA 1
ATOM 652 C C . ASP A 1 86 ? -2.294 -9.091 7.188 1.00 90.44 86 ASP A C 1
ATOM 654 O O . ASP A 1 86 ? -2.681 -8.892 8.343 1.00 90.44 86 ASP A O 1
ATOM 658 N N . GLN A 1 87 ? -1.627 -8.150 6.514 1.00 91.25 87 GLN A N 1
ATOM 659 C CA . GLN A 1 87 ? -1.340 -6.828 7.063 1.00 91.25 87 GLN A CA 1
ATOM 660 C C . GLN A 1 87 ? -2.621 -6.041 7.363 1.00 91.25 87 GLN A C 1
ATOM 662 O O . GLN A 1 87 ? -2.702 -5.383 8.403 1.00 91.25 87 GLN A O 1
ATOM 667 N N . PHE A 1 88 ? -3.621 -6.090 6.480 1.00 90.31 88 PHE A N 1
ATOM 668 C CA . PHE A 1 88 ? -4.915 -5.458 6.723 1.00 90.31 88 PHE A CA 1
ATOM 669 C C . PHE A 1 88 ? -5.597 -6.052 7.953 1.00 90.31 88 PHE A C 1
ATOM 671 O O . PHE A 1 88 ? -6.065 -5.287 8.791 1.00 90.31 88 PHE A O 1
ATOM 678 N N . GLU A 1 89 ? -5.607 -7.373 8.121 1.00 88.25 89 GLU A N 1
ATOM 679 C CA . GLU A 1 89 ? -6.221 -8.021 9.284 1.00 88.25 89 GLU A CA 1
ATOM 680 C C . GLU A 1 89 ? -5.542 -7.633 10.601 1.00 88.25 89 GLU A C 1
ATOM 682 O O . GLU A 1 89 ? -6.230 -7.310 11.573 1.00 88.25 89 GLU A O 1
ATOM 687 N N . GLN A 1 90 ? -4.208 -7.571 10.624 1.00 89.81 90 GLN A N 1
ATOM 688 C CA . GLN A 1 90 ? -3.442 -7.121 11.794 1.00 89.81 90 GLN A CA 1
ATOM 689 C C . GLN A 1 90 ? -3.700 -5.648 12.129 1.00 89.81 90 GLN A C 1
ATOM 691 O O . GLN A 1 90 ? -3.751 -5.256 13.296 1.00 89.81 90 GLN A O 1
ATOM 696 N N . ARG A 1 91 ? -3.855 -4.808 11.101 1.00 90.00 91 ARG A N 1
ATOM 697 C CA . ARG A 1 91 ? -4.074 -3.363 11.244 1.00 90.00 91 ARG A CA 1
ATOM 698 C C . ARG A 1 91 ? -5.533 -2.998 11.477 1.00 90.00 91 ARG A C 1
ATOM 700 O O . ARG A 1 91 ? -5.799 -1.940 12.040 1.00 90.00 91 ARG A O 1
ATOM 707 N N . ARG A 1 92 ? -6.469 -3.865 11.097 1.00 84.50 92 ARG A N 1
ATOM 708 C CA . ARG A 1 92 ? -7.916 -3.676 11.213 1.00 84.50 92 ARG A CA 1
ATOM 709 C C . ARG A 1 92 ? -8.371 -3.172 12.587 1.00 84.50 92 ARG A C 1
ATOM 711 O O . ARG A 1 92 ? -9.061 -2.158 12.595 1.00 84.50 92 ARG A O 1
ATOM 718 N N . PRO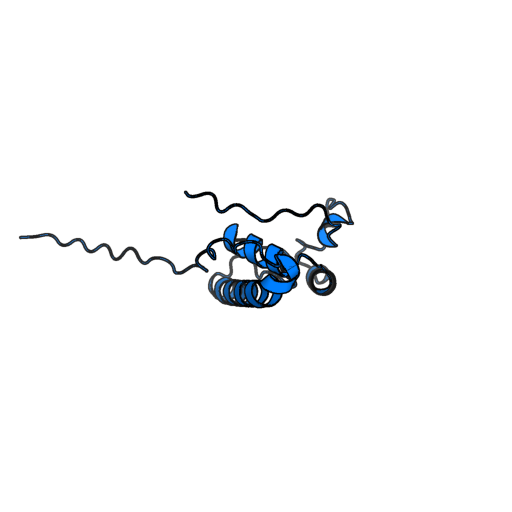 A 1 93 ? -8.004 -3.779 13.734 1.00 84.81 93 PRO A N 1
ATOM 719 C CA . PRO A 1 93 ? -8.463 -3.281 15.036 1.00 84.81 93 PRO A CA 1
ATOM 720 C C . PRO A 1 93 ? -7.989 -1.851 15.337 1.00 84.81 93 PRO A C 1
ATOM 722 O O . PRO A 1 93 ? -8.655 -1.129 16.069 1.00 84.81 93 PRO A O 1
ATOM 725 N N . ILE A 1 94 ? -6.869 -1.422 14.750 1.00 87.12 94 ILE A N 1
ATOM 726 C CA . ILE A 1 94 ? -6.305 -0.081 14.939 1.00 87.12 94 ILE A CA 1
ATOM 727 C C . ILE A 1 94 ? -6.920 0.913 13.942 1.00 87.12 94 ILE A C 1
ATOM 729 O O . ILE A 1 94 ? -7.213 2.046 14.302 1.00 87.12 94 ILE A O 1
ATOM 733 N N . GLU A 1 95 ? -7.112 0.502 12.686 1.00 84.69 95 GLU A N 1
ATOM 734 C CA . GLU A 1 95 ? -7.559 1.386 11.599 1.00 84.69 95 GLU A CA 1
ATOM 735 C C . GLU A 1 95 ? -9.082 1.510 11.472 1.00 84.69 95 GLU A C 1
ATOM 737 O O . GLU A 1 95 ? -9.568 2.532 10.990 1.00 84.69 95 GLU A O 1
ATOM 742 N N . LEU A 1 96 ? -9.828 0.473 11.856 1.00 80.56 96 LEU A N 1
ATOM 743 C CA . LEU A 1 96 ? -11.291 0.408 11.769 1.00 80.56 96 LEU A CA 1
ATOM 744 C C . LEU A 1 96 ? -11.960 0.394 13.150 1.00 80.56 96 LEU A C 1
ATOM 746 O O . LEU A 1 96 ? -13.153 0.683 13.246 1.00 80.56 96 LEU A O 1
ATOM 750 N N . GLY A 1 97 ? -11.224 0.081 14.221 1.00 80.88 97 GLY A N 1
ATOM 751 C CA . GLY A 1 97 ? -11.791 -0.049 15.562 1.00 80.88 97 GLY A CA 1
ATOM 752 C C . GLY A 1 97 ? -12.911 -1.091 15.589 1.00 80.88 97 GLY A C 1
ATOM 753 O O . GLY A 1 97 ? -12.675 -2.270 15.336 1.00 80.88 97 GLY A O 1
ATOM 754 N N . HIS A 1 98 ? -14.138 -0.635 15.862 1.00 68.50 98 HIS A N 1
ATOM 755 C CA . HIS A 1 98 ? -15.353 -1.461 15.920 1.00 68.50 98 HIS A CA 1
ATOM 756 C C . HIS A 1 98 ? -16.125 -1.538 14.592 1.00 68.50 98 HIS A C 1
ATOM 758 O O . HIS A 1 98 ? -17.181 -2.169 14.537 1.00 68.50 98 HIS A O 1
ATOM 764 N N . ALA A 1 99 ? -15.661 -0.868 13.533 1.00 70.31 99 ALA A N 1
ATOM 765 C CA . ALA A 1 99 ? -16.357 -0.889 12.253 1.00 70.31 99 ALA A CA 1
ATOM 766 C C . ALA A 1 99 ? -16.289 -2.292 11.615 1.00 70.31 99 ALA A C 1
ATOM 768 O O . ALA A 1 99 ? -15.239 -2.943 11.669 1.00 70.31 99 ALA A O 1
ATOM 769 N N . PRO A 1 100 ? -17.383 -2.767 10.988 1.00 62.53 100 PRO A N 1
ATOM 770 C CA . PRO A 1 100 ? -17.397 -4.070 10.344 1.00 62.53 100 PRO A CA 1
ATOM 771 C C . PRO A 1 100 ? -16.370 -4.114 9.211 1.00 62.53 100 PRO A C 1
ATOM 773 O O . PRO A 1 100 ? -16.293 -3.211 8.374 1.00 62.53 100 PRO A O 1
ATOM 776 N N . ALA A 1 101 ? -15.578 -5.185 9.186 1.00 62.59 101 ALA A N 1
ATOM 777 C CA . ALA A 1 101 ? -14.658 -5.442 8.091 1.00 62.59 101 ALA A CA 1
ATOM 778 C C . ALA A 1 101 ? -15.472 -5.762 6.827 1.00 62.59 101 ALA A C 1
ATOM 780 O O . ALA A 1 101 ? -16.358 -6.618 6.899 1.00 62.59 101 ALA A O 1
ATOM 781 N N . PRO A 1 102 ? -15.193 -5.131 5.676 1.00 68.31 102 PRO A N 1
ATOM 782 C CA . PRO A 1 102 ? -15.750 -5.604 4.420 1.00 68.31 102 PRO A CA 1
ATOM 783 C C . PRO A 1 102 ? -15.218 -7.009 4.116 1.00 68.31 102 PRO A C 1
ATOM 785 O O . PRO A 1 102 ? -14.134 -7.387 4.572 1.00 68.31 102 PRO A O 1
ATOM 788 N N . GLU A 1 103 ? -15.983 -7.778 3.341 1.00 69.50 103 GLU A N 1
ATOM 789 C CA . GLU A 1 103 ? -15.542 -9.091 2.871 1.00 69.50 103 GLU A CA 1
ATOM 790 C C . GLU A 1 103 ? -14.205 -8.957 2.138 1.00 69.50 103 GLU A C 1
ATOM 792 O O . GLU A 1 103 ? -14.059 -8.123 1.240 1.00 69.50 103 GLU A O 1
ATOM 797 N N . LEU A 1 104 ? -13.221 -9.769 2.534 1.00 65.44 104 LEU A N 1
ATOM 798 C CA . LEU A 1 104 ? -11.905 -9.735 1.911 1.00 65.44 104 LEU A CA 1
ATOM 799 C C . LEU A 1 104 ? -12.059 -10.045 0.414 1.00 65.44 104 LEU A C 1
ATOM 801 O O . LEU A 1 104 ? -12.667 -11.062 0.061 1.00 65.44 104 LEU A O 1
ATOM 805 N N . PRO A 1 105 ? -11.520 -9.202 -0.486 1.00 66.44 105 PRO A N 1
ATOM 806 C CA . PRO A 1 105 ? -11.487 -9.530 -1.896 1.00 66.44 105 PRO A CA 1
ATOM 807 C C . PRO A 1 105 ? -10.718 -10.837 -2.034 1.00 66.44 105 PRO A C 1
ATOM 809 O O . PRO A 1 105 ? -9.658 -11.002 -1.431 1.00 66.44 105 PRO A O 1
ATOM 812 N N . ALA A 1 106 ? -11.249 -11.771 -2.822 1.00 63.78 106 ALA A N 1
ATOM 813 C CA . ALA A 1 106 ? -10.528 -12.994 -3.122 1.00 63.78 106 ALA A CA 1
ATOM 814 C C . ALA A 1 106 ? -9.175 -12.616 -3.752 1.00 63.78 106 ALA A C 1
ATOM 816 O O . ALA A 1 106 ? -9.135 -12.221 -4.923 1.00 63.78 106 ALA A O 1
ATOM 817 N N . ALA A 1 107 ? -8.084 -12.729 -2.978 1.00 58.56 107 ALA A N 1
ATOM 818 C CA . ALA A 1 107 ? -6.734 -12.852 -3.520 1.00 58.56 107 ALA A CA 1
ATOM 819 C C . ALA A 1 107 ? -6.831 -13.969 -4.547 1.00 58.56 107 ALA A C 1
ATOM 821 O O . ALA A 1 107 ? -7.431 -15.001 -4.250 1.00 58.56 107 ALA A O 1
ATOM 822 N N . THR A 1 108 ? -6.455 -13.683 -5.781 1.00 51.88 108 THR A N 1
ATOM 823 C CA . THR A 1 108 ? -7.003 -14.289 -6.988 1.00 51.88 108 THR A CA 1
ATOM 824 C C . THR A 1 108 ? -6.859 -15.813 -7.003 1.00 51.88 108 THR A C 1
ATOM 826 O O . THR A 1 108 ? -6.036 -16.395 -7.699 1.00 51.88 108 THR A O 1
ATOM 829 N N . ALA A 1 109 ? -7.785 -16.510 -6.342 1.00 44.41 109 ALA A N 1
ATOM 830 C CA . ALA A 1 109 ? -8.153 -17.858 -6.693 1.00 44.41 109 ALA A CA 1
ATOM 831 C C . ALA A 1 109 ? -8.810 -17.698 -8.053 1.00 44.41 109 ALA A C 1
ATOM 833 O O . ALA A 1 109 ? -9.992 -17.364 -8.175 1.00 44.41 109 ALA A O 1
ATOM 834 N N . HIS A 1 110 ? -7.993 -17.850 -9.089 1.00 41.81 110 HIS A N 1
ATOM 835 C CA . HIS A 1 110 ? -8.437 -18.141 -10.428 1.00 41.81 110 HIS A CA 1
ATOM 836 C C . HIS A 1 110 ? -9.449 -19.274 -10.273 1.00 41.81 110 HIS A C 1
ATOM 838 O O . HIS A 1 110 ? -9.080 -20.436 -10.095 1.00 41.81 110 HIS A O 1
ATOM 844 N N . ARG A 1 111 ? -10.740 -18.919 -10.217 1.00 44.19 111 ARG A N 1
ATOM 845 C CA . ARG A 1 111 ? -11.841 -19.864 -10.257 1.00 44.19 111 ARG A CA 1
ATOM 846 C C . ARG A 1 111 ? -11.645 -20.531 -11.603 1.00 44.19 111 ARG A C 1
ATOM 848 O O . ARG A 1 111 ? -12.102 -20.008 -12.616 1.00 44.19 111 ARG A O 1
ATOM 855 N N . ARG A 1 112 ? -10.908 -21.649 -11.617 1.00 44.44 112 ARG A N 1
ATOM 856 C CA . ARG A 1 112 ? -10.945 -22.616 -12.700 1.00 44.44 112 ARG A CA 1
ATOM 857 C C . ARG A 1 112 ? -12.431 -22.861 -12.873 1.00 44.44 112 ARG A C 1
ATOM 859 O O . ARG A 1 112 ? -13.050 -23.547 -12.060 1.00 44.44 112 ARG A O 1
ATOM 866 N N . ARG A 1 113 ? -13.025 -22.249 -13.897 1.00 46.09 113 ARG A N 1
ATOM 867 C CA . ARG A 1 113 ? -14.217 -22.793 -14.523 1.00 46.09 113 ARG A CA 1
ATOM 868 C C . ARG A 1 113 ? -13.771 -24.176 -14.974 1.00 46.09 113 ARG A C 1
ATOM 870 O O . ARG A 1 113 ? -13.234 -24.345 -16.060 1.00 46.09 113 ARG A O 1
ATOM 877 N N . ARG A 1 114 ? -13.917 -25.164 -14.089 1.00 41.75 114 ARG A N 1
ATOM 878 C CA . ARG A 1 114 ? -14.178 -26.529 -14.507 1.00 41.75 114 ARG A CA 1
ATOM 879 C C . ARG A 1 114 ? -15.457 -26.398 -15.316 1.00 41.75 114 ARG A C 1
ATOM 881 O O . ARG A 1 114 ? -16.543 -26.304 -14.754 1.00 41.75 114 ARG A O 1
ATOM 888 N N . SER A 1 115 ? -15.300 -26.280 -16.627 1.00 47.34 115 SER A N 1
ATOM 889 C CA . SER A 1 115 ? -16.328 -26.659 -17.576 1.00 47.34 115 SER A CA 1
ATOM 890 C C . SER A 1 115 ? -16.598 -28.137 -17.312 1.00 47.34 115 SER A C 1
ATOM 892 O O . SER A 1 115 ? -15.966 -29.011 -17.893 1.00 47.34 115 SER A O 1
ATOM 894 N N . ALA A 1 116 ? -17.458 -28.420 -16.337 1.00 43.59 116 ALA A N 1
ATOM 895 C CA . ALA A 1 116 ? -18.146 -29.689 -16.262 1.00 43.59 116 ALA A CA 1
ATOM 896 C C . ALA A 1 116 ? -19.238 -29.613 -17.326 1.00 43.59 116 ALA A C 1
ATOM 898 O O . ALA A 1 116 ? -20.394 -29.311 -17.042 1.00 43.59 116 ALA A O 1
ATOM 899 N N . THR A 1 117 ? -18.835 -29.816 -18.577 1.00 44.31 117 THR A N 1
ATOM 900 C CA . THR A 1 117 ? -19.753 -30.262 -19.616 1.00 44.31 117 THR A CA 1
ATOM 901 C C . THR A 1 117 ? -20.088 -31.707 -19.260 1.00 44.31 117 THR A C 1
ATOM 903 O O . THR A 1 117 ? -19.448 -32.643 -19.726 1.00 44.31 117 THR A O 1
ATOM 906 N N . ALA A 1 118 ? -21.026 -31.885 -18.331 1.00 40.09 118 ALA A N 1
ATOM 907 C CA . ALA A 1 118 ? -21.725 -33.146 -18.173 1.00 40.09 118 ALA A CA 1
ATOM 908 C C . ALA A 1 118 ? -22.719 -33.230 -19.335 1.00 40.09 118 ALA A C 1
ATOM 910 O O . ALA A 1 118 ? -23.874 -32.830 -19.217 1.00 40.09 118 ALA A O 1
ATOM 911 N N . THR A 1 119 ? -22.225 -33.666 -20.493 1.00 42.97 119 THR A N 1
ATOM 912 C CA . THR A 1 119 ? -23.085 -34.172 -21.556 1.00 42.97 119 THR A CA 1
ATOM 913 C C . THR A 1 119 ? -23.646 -35.493 -21.057 1.00 42.97 119 THR A C 1
ATOM 915 O O . THR A 1 119 ? -22.917 -36.474 -20.931 1.00 42.97 119 THR A O 1
ATOM 918 N N . ALA A 1 120 ? -24.928 -35.477 -20.712 1.00 40.78 120 ALA A N 1
ATOM 919 C CA . ALA A 1 120 ? -25.731 -36.677 -20.614 1.00 40.78 120 ALA A CA 1
ATOM 920 C C . ALA A 1 120 ? -25.902 -37.268 -22.021 1.00 40.78 120 ALA A C 1
ATOM 922 O O . ALA A 1 120 ? -26.354 -36.561 -22.925 1.00 40.78 120 ALA A O 1
ATOM 923 N N . ALA A 1 121 ? -25.525 -38.532 -22.184 1.00 40.69 121 ALA A N 1
ATOM 924 C CA . ALA A 1 121 ? -26.025 -39.450 -23.201 1.00 40.69 121 ALA A CA 1
ATOM 925 C C . ALA A 1 121 ? -25.832 -40.876 -22.680 1.00 40.69 121 ALA A C 1
ATOM 927 O O . ALA A 1 121 ? -24.697 -41.178 -22.245 1.00 40.69 121 ALA A O 1
#

Secondary structure (DSSP, 8-state):
----PPP---SPPHHHHS---TT--TTT-SSTHHHHHHHHHTT-TTHHHHHHHHHHHT--SSEETTEE--SS-HHHHHHHHHHHHHHHHHHHHHHTTTSPPPPPP----------------

Sequence (121 aa):
MPATRLFETTEPRPCTATKPGPGNDPWFSNDRSRERAARICKTCPFIGRCGYNAVASRATHGVWGGVVFPGDKAAALEKIYAQLLDQFEQRRPIELGHAPAPELPAATAHRRRRSATATAA

Foldseek 3Di:
DPQDDADDDPDDAPQPPDDDDVPRRLFFDPDCSLLVVLVSNCPGLCLLSQLQNCQSVVPQQGHTSSDGHPHPPLVVQLVSNVVSNVSNVVSCCVNVPPNDDDDRRPSDPPPPPPPPPPPDD

InterPro domains:
  IPR034768 WhiB-like iron-sulfur binding domain [PF02467] (20-67)
  IPR034768 WhiB-like iron-sulfur binding domain [PS51674] (14-74)

Organism: NCBI:txid59750